Protein AF-X1BCP0-F1 (afdb_monomer_lite)

Sequence (50 aa):
MGKEIYGKIIGVIGTGKIGKAVIQKLSGMNVNILVYDIVTSKEISSLQNV

Foldseek 3Di:
DDDQQAAEEDEQEDPPPVSVVVVVVCVPRNYQYHYHYPPDDPVCVVSNDD

Structure (mmCIF, N/CA/C/O backbone):
data_AF-X1BCP0-F1
#
_entry.id   AF-X1BCP0-F1
#
loop_
_atom_site.group_PDB
_atom_site.id
_atom_site.type_symbol
_atom_site.label_atom_id
_atom_site.label_alt_id
_atom_site.label_comp_id
_atom_site.label_asym_id
_atom_site.label_entity_id
_atom_site.label_seq_id
_atom_site.pdbx_PDB_ins_code
_atom_site.Cartn_x
_atom_site.Cartn_y
_atom_site.Cartn_z
_atom_site.occupancy
_atom_site.B_iso_or_equiv
_atom_site.auth_seq_id
_atom_site.auth_comp_id
_atom_site.auth_asym_id
_atom_site.auth_atom_id
_atom_site.pdbx_PDB_model_num
ATOM 1 N N . MET A 1 1 ? -9.581 21.166 9.583 1.00 62.59 1 MET A N 1
ATOM 2 C CA . MET A 1 1 ? -10.417 19.991 9.921 1.00 62.59 1 MET A CA 1
ATOM 3 C C . MET A 1 1 ? -9.731 18.752 9.365 1.00 62.59 1 MET A C 1
ATOM 5 O O . MET A 1 1 ? -9.305 18.801 8.218 1.00 62.59 1 MET A O 1
ATOM 9 N N . GLY A 1 2 ? -9.556 17.700 10.168 1.00 85.44 2 GLY A N 1
ATOM 10 C CA . GLY A 1 2 ? -9.003 16.414 9.719 1.00 85.44 2 GLY A CA 1
ATOM 11 C C . GLY A 1 2 ? -10.108 15.455 9.274 1.00 85.44 2 GLY A C 1
ATOM 12 O O . GLY A 1 2 ? -11.265 15.640 9.652 1.00 85.44 2 GLY A O 1
ATOM 13 N N . LYS A 1 3 ? -9.763 14.449 8.467 1.00 84.44 3 LYS A N 1
ATOM 14 C CA . LYS A 1 3 ? -10.697 13.418 7.995 1.00 84.44 3 LYS A CA 1
ATOM 15 C C . LYS A 1 3 ? -10.170 12.047 8.401 1.00 84.44 3 LYS A C 1
ATOM 17 O O . LYS A 1 3 ? -8.999 11.754 8.182 1.00 84.44 3 LYS A O 1
ATOM 22 N N . GLU A 1 4 ? -11.026 11.241 9.010 1.00 90.62 4 GLU A N 1
ATOM 23 C CA . GLU A 1 4 ? -10.685 9.891 9.446 1.00 90.62 4 GLU A CA 1
ATOM 24 C C . GLU A 1 4 ? -10.645 8.927 8.256 1.00 90.62 4 GLU A C 1
ATOM 26 O O . GLU A 1 4 ? -11.482 8.995 7.350 1.00 90.62 4 GLU A O 1
ATOM 31 N N . ILE A 1 5 ? -9.655 8.033 8.261 1.00 90.50 5 ILE A N 1
ATOM 32 C CA . ILE A 1 5 ? -9.441 7.053 7.190 1.00 90.50 5 ILE A CA 1
ATOM 33 C C . ILE A 1 5 ? -9.834 5.627 7.590 1.00 90.50 5 ILE A C 1
ATOM 35 O O . ILE A 1 5 ? -9.821 4.748 6.735 1.00 90.50 5 ILE A O 1
ATOM 39 N N . TYR A 1 6 ? -10.213 5.397 8.849 1.00 91.62 6 TYR A N 1
ATOM 40 C CA . TYR A 1 6 ? -10.646 4.091 9.346 1.00 91.62 6 TYR A CA 1
ATOM 41 C C . TYR A 1 6 ? -11.785 3.518 8.485 1.00 91.62 6 TYR A C 1
ATOM 43 O O . TYR A 1 6 ? -12.759 4.213 8.173 1.00 91.62 6 TYR A O 1
ATOM 51 N N . GLY A 1 7 ? -11.639 2.265 8.046 1.00 89.44 7 GLY A N 1
ATOM 52 C CA . GLY A 1 7 ? -12.603 1.571 7.186 1.00 89.44 7 GLY A CA 1
ATOM 53 C C . GLY A 1 7 ? -12.760 2.159 5.776 1.00 89.44 7 GLY A C 1
ATOM 54 O O . GLY A 1 7 ? -13.655 1.749 5.037 1.00 89.44 7 GLY A O 1
ATOM 55 N N . LYS A 1 8 ? -11.935 3.140 5.382 1.00 92.06 8 LYS A N 1
ATOM 56 C CA . LYS A 1 8 ? -11.923 3.675 4.014 1.00 92.06 8 LYS A CA 1
ATOM 57 C C . LYS A 1 8 ? -11.045 2.824 3.107 1.00 92.06 8 LYS A C 1
ATOM 59 O O . LYS A 1 8 ? -1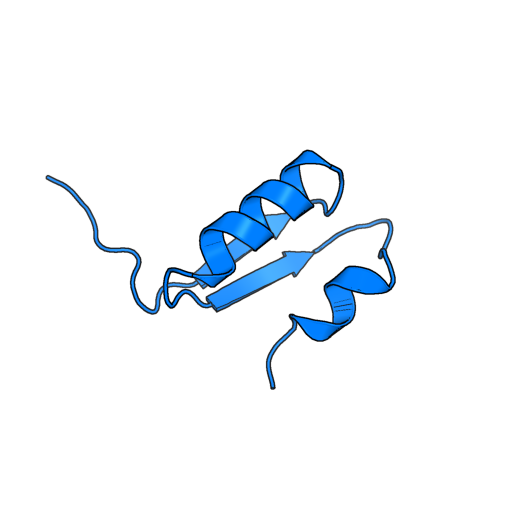0.194 2.061 3.558 1.00 92.06 8 LYS A O 1
ATOM 64 N N . ILE A 1 9 ? -11.264 2.995 1.808 1.00 91.94 9 ILE A N 1
ATOM 65 C CA . ILE A 1 9 ? -10.486 2.332 0.769 1.00 91.94 9 ILE A CA 1
ATOM 66 C C . ILE A 1 9 ? -9.329 3.237 0.343 1.00 91.94 9 ILE A C 1
ATOM 68 O O . ILE A 1 9 ? -9.541 4.410 0.032 1.00 91.94 9 ILE A O 1
ATOM 72 N N . ILE A 1 10 ? -8.121 2.680 0.286 1.00 90.94 10 ILE A N 1
ATOM 73 C CA . ILE A 1 10 ? -6.927 3.329 -0.258 1.00 90.94 10 ILE A CA 1
ATOM 74 C C . ILE A 1 10 ? -6.477 2.558 -1.496 1.00 90.94 10 ILE A C 1
ATOM 76 O O . ILE A 1 10 ? -6.129 1.382 -1.414 1.00 90.94 10 ILE A O 1
ATOM 80 N N . GLY A 1 11 ? -6.484 3.230 -2.646 1.00 90.81 11 GLY A N 1
ATOM 81 C CA . GLY A 1 11 ? -5.950 2.695 -3.895 1.00 90.81 11 GLY A CA 1
ATOM 82 C C . GLY A 1 11 ? -4.452 2.967 -4.023 1.00 90.81 11 GLY A C 1
ATOM 83 O O . GLY A 1 11 ? -4.019 4.112 -3.903 1.00 90.81 11 GLY A O 1
ATOM 84 N N . VAL A 1 12 ? -3.666 1.929 -4.297 1.00 88.94 12 VAL A N 1
ATOM 85 C CA . VAL A 1 12 ? -2.226 2.005 -4.560 1.00 88.94 12 VAL A CA 1
ATOM 86 C C . VAL A 1 12 ? -1.963 1.519 -5.982 1.00 88.94 12 VAL A C 1
ATOM 88 O O . VAL A 1 12 ? -2.268 0.377 -6.321 1.00 88.94 12 VAL A O 1
ATOM 91 N N . ILE A 1 13 ? -1.387 2.389 -6.813 1.00 89.12 13 ILE A N 1
ATOM 92 C CA . ILE A 1 13 ? -0.991 2.073 -8.188 1.00 89.12 13 ILE A CA 1
ATOM 93 C C . ILE A 1 13 ? 0.539 2.019 -8.242 1.00 89.12 13 ILE A C 1
ATOM 95 O O . ILE A 1 13 ? 1.207 3.029 -8.027 1.00 89.12 13 ILE A O 1
ATOM 99 N N . GLY A 1 14 ? 1.081 0.833 -8.514 1.00 84.44 14 GLY A N 1
ATOM 100 C CA . GLY A 1 14 ? 2.509 0.526 -8.490 1.00 84.44 14 GLY A CA 1
ATOM 101 C C . GLY A 1 14 ? 2.967 -0.072 -7.154 1.00 84.44 14 GLY A C 1
ATOM 102 O O . GLY A 1 14 ? 2.894 0.558 -6.100 1.00 84.44 14 GLY A O 1
ATOM 103 N N . THR A 1 15 ? 3.521 -1.284 -7.210 1.00 85.81 15 THR A N 1
ATOM 104 C CA . THR A 1 15 ? 4.063 -2.071 -6.084 1.00 85.81 15 THR A CA 1
ATOM 105 C C . THR A 1 15 ? 5.587 -2.124 -6.079 1.00 85.81 15 THR A C 1
ATOM 107 O O . THR A 1 15 ? 6.208 -3.067 -5.583 1.00 85.81 15 THR A O 1
ATOM 110 N N . GLY A 1 16 ? 6.220 -1.071 -6.600 1.00 84.50 16 GLY A N 1
ATOM 111 C CA . GLY A 1 16 ? 7.653 -0.852 -6.435 1.00 84.50 16 GLY A CA 1
ATOM 112 C C . GLY A 1 16 ? 8.043 -0.632 -4.965 1.00 84.50 16 GLY A C 1
ATOM 113 O O . GLY A 1 16 ? 7.231 -0.746 -4.047 1.00 84.50 16 GLY A O 1
ATOM 114 N N . LYS A 1 17 ? 9.299 -0.246 -4.720 1.00 87.12 17 LYS A N 1
ATOM 115 C CA . LYS A 1 17 ? 9.835 -0.048 -3.356 1.00 87.12 17 LYS A CA 1
ATOM 116 C C . LYS A 1 17 ? 8.969 0.883 -2.491 1.00 87.12 17 LYS A C 1
ATOM 118 O O . LYS A 1 17 ? 8.713 0.579 -1.331 1.00 87.12 17 LYS A O 1
ATOM 123 N N . ILE A 1 18 ? 8.49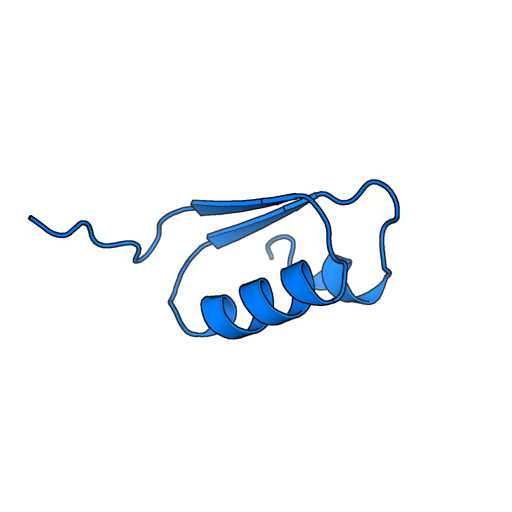5 1.989 -3.070 1.00 90.38 18 ILE A N 1
ATOM 124 C CA . ILE A 1 18 ? 7.654 2.968 -2.367 1.00 90.38 18 ILE A CA 1
ATOM 125 C C . ILE A 1 18 ? 6.263 2.390 -2.097 1.00 90.38 18 ILE A C 1
ATOM 127 O O . ILE A 1 18 ? 5.797 2.450 -0.963 1.00 90.38 18 ILE A O 1
ATOM 131 N N . GLY A 1 19 ? 5.626 1.786 -3.106 1.00 88.44 19 GLY A N 1
ATOM 132 C CA . GLY A 1 19 ? 4.295 1.192 -2.971 1.00 88.44 19 GLY A CA 1
ATOM 133 C C . GLY A 1 19 ? 4.244 0.139 -1.867 1.00 88.44 19 GLY A C 1
ATOM 134 O O . GLY A 1 19 ? 3.374 0.204 -1.002 1.00 88.44 19 GLY A O 1
ATOM 135 N N . LYS A 1 20 ? 5.241 -0.756 -1.815 1.00 88.06 20 LYS A N 1
ATOM 136 C CA . LYS A 1 20 ? 5.368 -1.746 -0.733 1.00 88.06 20 LYS A CA 1
ATOM 137 C C . LYS A 1 20 ? 5.484 -1.088 0.640 1.00 88.06 20 LYS A C 1
ATOM 139 O O . LYS A 1 20 ? 4.731 -1.447 1.537 1.00 88.06 20 LYS A O 1
ATOM 144 N N . ALA A 1 21 ? 6.365 -0.098 0.796 1.00 91.12 21 ALA A N 1
ATOM 145 C CA . ALA A 1 21 ? 6.542 0.597 2.071 1.00 91.12 21 ALA A CA 1
ATOM 146 C C . ALA A 1 21 ? 5.267 1.333 2.527 1.00 91.12 21 ALA A C 1
ATOM 148 O O . ALA A 1 21 ? 4.975 1.378 3.721 1.00 91.12 21 ALA A O 1
ATOM 149 N N . VAL A 1 22 ? 4.495 1.894 1.592 1.00 91.56 22 VAL A N 1
ATOM 150 C CA . VAL A 1 22 ? 3.206 2.538 1.887 1.00 91.56 22 VAL A CA 1
ATOM 151 C C . VAL A 1 22 ? 2.179 1.503 2.340 1.00 91.56 22 VAL A C 1
ATOM 153 O O . VAL A 1 22 ? 1.591 1.670 3.405 1.00 91.56 22 VAL A O 1
ATOM 156 N N . ILE A 1 23 ? 2.017 0.407 1.597 1.00 90.31 23 ILE A N 1
ATOM 157 C CA . ILE A 1 23 ? 1.102 -0.690 1.951 1.00 90.31 23 ILE A CA 1
ATOM 158 C C . ILE A 1 23 ? 1.427 -1.239 3.348 1.00 90.31 23 ILE A C 1
ATOM 160 O O . ILE A 1 23 ? 0.530 -1.416 4.167 1.00 90.31 23 ILE A O 1
ATOM 164 N N . GLN A 1 24 ? 2.712 -1.430 3.651 1.00 89.94 24 GLN A N 1
ATOM 165 C CA . GLN A 1 24 ? 3.184 -1.958 4.933 1.00 89.94 24 GLN A CA 1
ATOM 166 C C . GLN A 1 24 ? 2.920 -1.011 6.115 1.00 89.94 24 GLN A C 1
ATOM 168 O O . GLN A 1 24 ? 2.741 -1.457 7.242 1.00 89.94 24 GLN A O 1
ATOM 173 N N . LYS A 1 25 ? 2.883 0.305 5.877 1.00 90.50 25 LYS A N 1
ATOM 174 C CA . LYS A 1 25 ? 2.476 1.285 6.897 1.00 90.50 25 LYS A CA 1
ATOM 175 C C . LYS A 1 25 ? 0.960 1.315 7.073 1.00 90.50 25 LYS A C 1
ATOM 177 O O . LYS A 1 25 ? 0.473 1.445 8.192 1.00 90.50 25 LYS A O 1
ATOM 182 N N . LEU A 1 26 ? 0.221 1.183 5.973 1.00 89.88 26 LEU A N 1
ATOM 183 C CA . LEU A 1 26 ? -1.239 1.213 5.967 1.00 89.88 26 LEU A CA 1
ATOM 184 C C . LEU A 1 26 ? -1.867 -0.067 6.530 1.00 89.88 26 LEU A C 1
ATOM 186 O O . LEU A 1 26 ? -2.982 -0.006 7.042 1.00 89.88 26 LEU A O 1
ATOM 190 N N . SER A 1 27 ? -1.162 -1.203 6.508 1.00 85.06 27 SER A N 1
ATOM 191 C CA . SER A 1 27 ? -1.683 -2.479 7.018 1.00 85.06 27 SER A CA 1
ATOM 192 C C . SER A 1 27 ? -2.054 -2.443 8.506 1.00 85.06 27 SER A C 1
ATOM 194 O O . SER A 1 27 ? -2.880 -3.235 8.941 1.00 85.06 27 SER A O 1
ATOM 196 N N . GLY A 1 28 ? -1.484 -1.518 9.287 1.00 86.31 28 GLY A N 1
ATOM 197 C CA . GLY A 1 28 ? -1.835 -1.311 10.696 1.00 86.31 28 GLY A CA 1
ATOM 198 C C . GLY A 1 28 ? -2.979 -0.319 10.942 1.00 86.31 28 GLY A C 1
ATOM 199 O O . GLY A 1 28 ? -3.324 -0.081 12.094 1.00 86.31 28 GLY A O 1
ATOM 200 N N . MET A 1 29 ? -3.548 0.296 9.899 1.00 88.69 29 MET A N 1
ATOM 201 C CA . MET A 1 29 ? -4.482 1.425 10.035 1.00 88.69 29 MET A CA 1
ATOM 202 C C . MET A 1 29 ? -5.965 1.051 9.866 1.00 88.69 29 MET A C 1
ATOM 204 O O . MET A 1 29 ? -6.798 1.948 9.754 1.00 88.69 29 MET A O 1
ATOM 208 N N . ASN A 1 30 ? -6.315 -0.244 9.854 1.00 88.81 30 ASN A N 1
ATOM 209 C CA . ASN A 1 30 ? -7.694 -0.723 9.651 1.00 88.81 30 ASN A CA 1
ATOM 210 C C . ASN A 1 30 ? -8.369 -0.098 8.408 1.00 88.81 30 ASN A C 1
ATOM 212 O O . ASN A 1 30 ? -9.509 0.370 8.444 1.00 88.81 30 ASN A O 1
ATOM 216 N N . VAL A 1 31 ? -7.634 -0.068 7.299 1.00 91.31 31 VAL A N 1
ATOM 217 C CA . VAL A 1 31 ? -8.085 0.446 6.000 1.00 91.31 31 VAL A CA 1
ATOM 218 C C . VAL A 1 31 ? -8.125 -0.681 4.975 1.00 91.31 31 VAL A C 1
ATOM 220 O O . VAL A 1 31 ? -7.339 -1.625 5.054 1.00 91.31 31 VAL A O 1
ATOM 223 N N . ASN A 1 32 ? -9.001 -0.562 3.981 1.00 89.88 32 ASN A N 1
ATOM 224 C CA . ASN A 1 32 ? -9.059 -1.508 2.871 1.00 89.88 32 ASN A CA 1
ATOM 225 C C . ASN A 1 32 ? -8.101 -1.047 1.773 1.00 8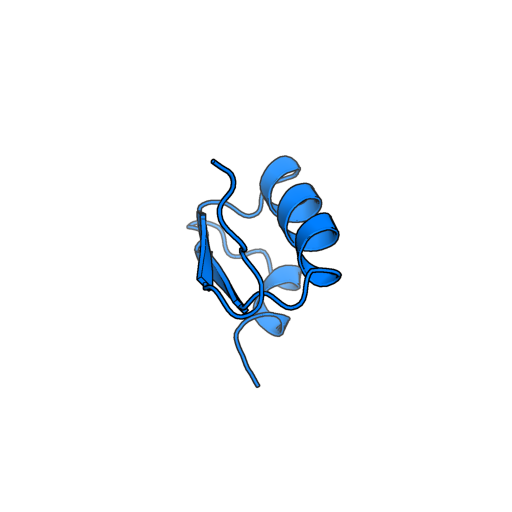9.88 32 ASN A C 1
ATOM 227 O O . ASN A 1 32 ? -8.263 0.038 1.219 1.00 89.88 32 ASN A O 1
ATOM 231 N N . ILE A 1 33 ? -7.103 -1.858 1.435 1.00 89.00 33 ILE A N 1
ATOM 232 C CA . ILE A 1 33 ? -6.085 -1.482 0.451 1.00 89.00 33 ILE A CA 1
ATOM 233 C C . ILE A 1 33 ? -6.391 -2.185 -0.873 1.00 89.00 33 ILE A C 1
ATOM 235 O O . ILE A 1 33 ? -6.406 -3.410 -0.944 1.00 89.00 33 ILE A O 1
ATOM 239 N N . LEU A 1 34 ? -6.613 -1.407 -1.932 1.00 88.94 34 LEU A N 1
ATOM 240 C CA . LEU A 1 34 ? -6.711 -1.917 -3.299 1.00 88.94 34 LEU A CA 1
ATOM 241 C C . LEU A 1 34 ? -5.396 -1.655 -4.010 1.00 88.94 34 LEU A C 1
ATOM 243 O O . LEU A 1 34 ? -4.930 -0.520 -4.042 1.00 88.94 34 LEU A O 1
ATOM 247 N N . VAL A 1 35 ? -4.807 -2.691 -4.595 1.00 86.44 35 VAL A N 1
ATOM 248 C CA . VAL A 1 35 ? -3.501 -2.576 -5.239 1.00 86.44 35 VAL A CA 1
ATOM 249 C C . VAL A 1 35 ? -3.580 -2.984 -6.701 1.00 86.44 35 VAL A C 1
ATOM 251 O O . VAL A 1 35 ? -4.119 -4.044 -7.023 1.00 86.44 35 VAL A O 1
ATOM 254 N N . TYR A 1 36 ? -3.009 -2.147 -7.567 1.00 84.88 36 TYR A N 1
ATOM 255 C CA . TYR A 1 36 ? -2.854 -2.391 -8.997 1.00 84.88 36 TYR A CA 1
ATOM 256 C C . TYR A 1 36 ? -1.401 -2.147 -9.413 1.00 84.88 36 TYR A C 1
ATOM 258 O O . TYR A 1 36 ? -0.826 -1.112 -9.089 1.00 84.88 36 TYR A O 1
ATOM 266 N N . ASP A 1 37 ? -0.794 -3.078 -10.142 1.00 82.56 37 ASP A N 1
ATOM 267 C CA . ASP A 1 37 ? 0.530 -2.906 -10.742 1.00 82.56 37 ASP A CA 1
ATOM 268 C C . ASP A 1 37 ? 0.560 -3.590 -12.109 1.00 82.56 37 ASP A C 1
ATOM 270 O O . ASP A 1 37 ? 0.025 -4.688 -12.265 1.00 82.56 37 ASP A O 1
ATOM 274 N N . ILE A 1 38 ? 1.200 -2.942 -13.082 1.00 75.38 38 ILE A N 1
ATOM 275 C CA . ILE A 1 38 ? 1.388 -3.463 -14.441 1.00 75.38 38 ILE A CA 1
ATOM 276 C C . ILE A 1 38 ? 2.335 -4.669 -14.405 1.00 75.38 38 ILE A C 1
ATOM 278 O O . ILE A 1 38 ? 2.144 -5.636 -15.140 1.00 75.38 38 ILE A O 1
ATOM 282 N N . VAL A 1 39 ? 3.341 -4.633 -13.524 1.00 69.94 39 VAL A N 1
ATOM 2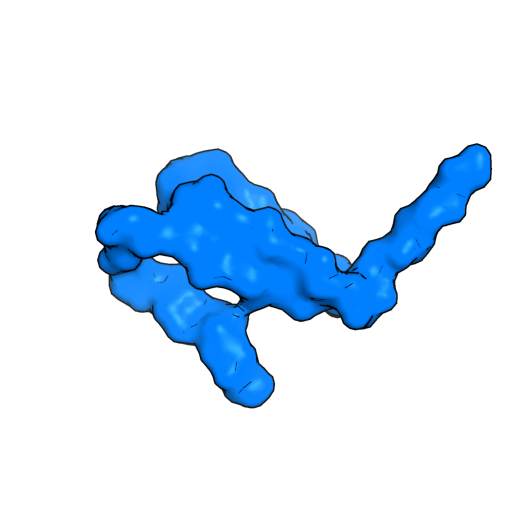83 C CA . VAL A 1 39 ? 4.263 -5.748 -13.290 1.00 69.94 39 VAL A CA 1
ATOM 284 C C . VAL A 1 39 ? 3.887 -6.379 -11.958 1.00 69.94 39 VAL A C 1
ATOM 286 O O . VAL A 1 39 ? 4.343 -5.961 -10.895 1.00 69.94 39 VAL A O 1
ATOM 289 N N . THR A 1 40 ? 2.999 -7.370 -11.996 1.00 60.53 40 THR A N 1
ATOM 290 C CA . THR A 1 40 ? 2.491 -8.007 -10.778 1.00 60.53 40 THR A CA 1
ATOM 291 C C . THR A 1 40 ? 3.617 -8.750 -10.057 1.00 60.53 40 THR A C 1
ATOM 293 O O . THR A 1 40 ? 4.029 -9.841 -10.455 1.00 60.53 40 THR A O 1
ATOM 296 N N . SER A 1 41 ? 4.124 -8.174 -8.966 1.00 59.47 41 SER A N 1
ATOM 297 C CA . SER A 1 41 ? 5.007 -8.902 -8.060 1.00 59.47 41 SER A CA 1
ATOM 298 C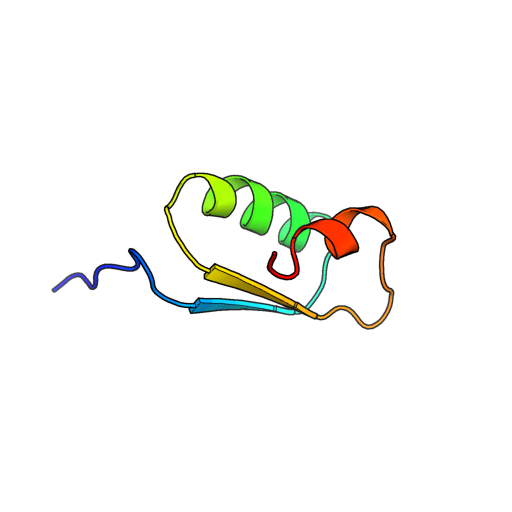 C . SER A 1 41 ? 4.170 -9.903 -7.251 1.00 59.47 41 SER A C 1
ATOM 300 O O . SER A 1 41 ? 3.228 -9.521 -6.557 1.00 59.47 41 SER A O 1
ATOM 302 N N . LYS A 1 42 ? 4.495 -11.203 -7.357 1.00 59.34 42 LYS A N 1
ATOM 303 C CA . LYS A 1 42 ? 3.764 -12.326 -6.719 1.00 59.34 42 LYS A CA 1
ATOM 304 C C . LYS A 1 42 ? 3.488 -12.120 -5.219 1.00 59.34 42 LYS A C 1
ATOM 306 O O . LYS A 1 42 ? 2.521 -12.662 -4.704 1.00 59.34 42 LYS A O 1
ATOM 311 N N . GLU A 1 43 ? 4.312 -11.322 -4.543 1.00 61.84 43 GLU A N 1
ATOM 312 C CA . GLU A 1 43 ? 4.213 -11.005 -3.112 1.00 61.84 43 GLU A CA 1
ATOM 313 C C . GLU A 1 43 ? 2.973 -10.195 -2.706 1.00 61.84 43 GLU A C 1
ATOM 315 O O . GLU A 1 43 ? 2.538 -10.317 -1.568 1.00 61.84 43 GLU A O 1
ATOM 320 N N . ILE A 1 44 ? 2.401 -9.359 -3.583 1.00 61.12 44 ILE A N 1
ATOM 321 C CA . ILE A 1 44 ? 1.299 -8.446 -3.199 1.00 61.12 44 ILE A CA 1
ATOM 322 C C . ILE A 1 44 ? -0.086 -9.039 -3.510 1.00 61.12 44 ILE A C 1
ATOM 324 O O . ILE A 1 44 ? -1.109 -8.534 -3.048 1.00 61.12 44 ILE A O 1
ATOM 328 N N . SER A 1 45 ? -0.136 -10.158 -4.237 1.00 54.81 45 SER A N 1
ATOM 329 C CA . SER A 1 45 ? -1.388 -10.826 -4.612 1.00 54.81 45 SER A CA 1
ATOM 330 C C . SER A 1 45 ? -2.204 -11.317 -3.410 1.00 54.81 45 SER A C 1
ATOM 332 O O . SER A 1 45 ? -3.408 -11.495 -3.540 1.00 54.81 45 SER A O 1
ATOM 334 N N . SER A 1 46 ? -1.580 -11.533 -2.249 1.00 53.81 46 SER A N 1
ATOM 335 C CA . SER A 1 46 ? -2.244 -12.038 -1.040 1.00 53.81 46 SER A CA 1
ATOM 336 C C . SER A 1 46 ? -2.964 -10.964 -0.216 1.00 53.81 46 SER A C 1
ATOM 338 O O . SER A 1 46 ? -3.603 -11.299 0.775 1.00 53.81 46 SER A O 1
ATOM 340 N N . LEU A 1 47 ? -2.851 -9.682 -0.588 1.00 57.28 47 LEU A N 1
ATOM 341 C CA . LEU A 1 47 ? -3.540 -8.569 0.086 1.00 57.28 47 LEU A CA 1
ATOM 342 C C . LEU A 1 47 ? -4.855 -8.174 -0.598 1.00 57.28 47 LEU A C 1
ATOM 344 O O . LEU A 1 47 ? -5.586 -7.328 -0.086 1.00 57.28 47 LEU A O 1
ATOM 348 N N . GLN A 1 48 ? -5.168 -8.776 -1.748 1.00 48.16 48 GLN A N 1
ATOM 349 C CA . GLN A 1 48 ? -6.458 -8.606 -2.402 1.00 48.16 48 GLN A CA 1
ATOM 350 C C . GLN A 1 48 ? -7.492 -9.480 -1.677 1.00 48.16 48 GLN A C 1
ATOM 352 O O . GLN A 1 48 ? -7.596 -10.660 -1.968 1.00 48.16 48 GLN A O 1
ATOM 357 N N . ASN A 1 49 ? -8.176 -8.877 -0.699 1.00 39.16 49 ASN A N 1
ATOM 358 C CA . ASN A 1 49 ? -9.393 -9.321 0.002 1.00 39.16 49 ASN A CA 1
ATOM 359 C C . ASN A 1 49 ? -9.673 -10.842 0.037 1.00 39.16 49 ASN A C 1
ATOM 361 O O . ASN A 1 49 ? -10.152 -11.415 -0.943 1.00 39.16 49 ASN A O 1
ATOM 365 N N . VAL A 1 50 ? -9.489 -11.440 1.222 1.00 39.72 50 VAL A N 1
ATOM 366 C CA . VAL A 1 50 ? -10.407 -12.486 1.718 1.00 39.72 50 VAL A CA 1
ATOM 367 C C . VAL A 1 50 ? -11.693 -11.805 2.174 1.00 39.72 50 VAL A C 1
ATOM 369 O O . VAL A 1 50 ? -11.572 -10.699 2.752 1.00 39.72 50 VAL A O 1
#

Secondary structure (DSSP, 8-state):
-----TT-EEEEE--SHHHHHHHHHHTTTT-EEEEE-SS--TTTGGGS--

Organism: NCBI:txid412755

InterPro domains:
  IPR006140 D-isomer specific 2-hydroxyacid dehydrogenase, NAD-binding domain [PF02826] (1-43)
  IPR029752 D-isomer specific 2-hydroxyacid dehydrogenase, NAD-binding domain conserved site 1 [PS00065] (10-37)
  IPR036291 NAD(P)-binding domain superfamily [SSF51735] (2-44)

Radius of gyration: 11.32 Å; chains: 1; bounding box: 22×32×25 Å

pLDDT: mean 79.86, std 15.09, range [39.16, 92.06]

=== Feature glossary ===
Each block in this record encodes a different view of the same protein. In brief:

Predicted aligned error. PAE(i, j) answers: if I align the predicted and true structures on residue i, how far off (in Å) do I expect residue j to be? A block-diagonal PAE matrix with low values on the blocks and high values off-diagonal is the signature of a multi-domain protein with confidently predicted domains but uncertain inter-domain orientation.

Contact-map, Ramachandran, and PAE plots. Plot images: a contact map (which residues are close in 3D, as an N×N binary image), a Ramachandran scatter (backbone torsion angles, revealing secondary-structure composition at a glance), and — for AlphaFold structures — a PAE heatmap (pairwise prediction confidence).

Backbone torsions (φ/ψ). φ (phi) and ψ (psi) are the two rotatable backbone dihedrals per residue: φ is the C(i-1)–N–Cα–C torsion, ψ is the N–Cα–C–N(i+1) torsion, both in degrees on (−180°, 180°]. α-helical residues cluster near (−60°, −45°); β-strand residues near (−120°, +130°). A Ramachandran plot is simply a scatter of (φ, ψ) for every residue.

Foldseek 3Di. A 3Di character summarizes, for each residue, the relative orientation of the Cα frame of its nearest spatial neighbor. Because it encodes fold topology rather than chemistry, 3Di alignments detect remote structural similarity that sequence alignment misses.

Radius of gyration, Cα contacts, bounding box. Three whole-structure scalars: the radius of gyration (RMS distance of Cα from centroid, in Å), the count of Cα–Cα contacts (pairs closer than 8 Å and separated by more than four residues in sequence — i.e. tertiary, not local, contacts), and the bounding-box dimensions. Together they distinguish compact globular folds from extended fibres or disordered chains.

Sequence. Sequence gives the chain of amino acids in standard one-letter code (A=alanine, C=cysteine, …, Y=tyrosine), read N→C. It is the only feature that is directly encoded by the gene; all structural features are derived from the folded form of this sequence.

mmCIF coordinates. Atomic coordinates in PDBx/mmCIF format — the same representation the Protein Data Bank distributes. Each line of the _atom_site loop places one backbone atom in Cartesian space (units: ångströms, origin: arbitrary).

Secondary structure (3-state, P-SEA). Three-state secondary structure (P-SEA) collapses the eight DSSP classes into helix (a), strand (b), and coil (c). P-SEA assigns these from Cα geometry alone — distances and angles — without requiring backbone oxygens, so it works on any Cα trace.

InterPro / GO / CATH / organism. Functional annotations link the protein to curated databases. InterPro entries identify conserved domains and families by matching the sequence against member-database signatures (Pfam, PROSITE, CDD, …). Gene Ontology (GO) terms describe molecular function, biological process, and cellular component in a controlled vocabulary. CATH places the structure in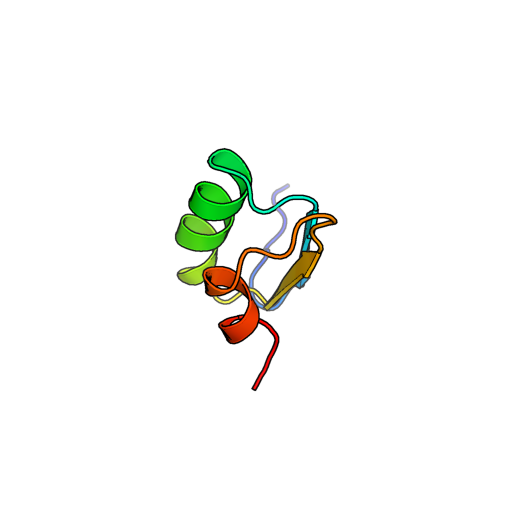 a hierarchical fold classification (Class/Architecture/Topology/Homologous-superfamily). The organism is the source species.

B-factor. B-factor (Debye–Waller factor) reflects atomic displacement in the crystal lattice. It is an experimental observable (units Å²), not a prediction; low values mean the atom is pinned down, high values mean it moves or is heterogeneous across the crystal.

Rendered structure images. Structure images are PyMOL renders from six orthogonal camera directions. Cartoon representation draws helices as coils and strands as arrows; sticks shows the backbone as bonds; surface shows the solvent-excluded envelope. Rainbow coloring maps sequence position to hue (blue→red, N→C); chain coloring assigns a distinct color per polypeptide.

Solvent-accessible surface area. Solvent-accessible surface area (SASA) is the area in Å² traced out by the centre of a 1.4 Å probe sphere (a water molecule) rolled over the protein's van der Waals surface (Shrake–Rupley / Lee–Richards construction). Buried residues have near-zero SASA; fully exposed residues can exceed 200 Å². The total SASA scales roughly with the number of surface residues.

Secondary structure (8-state, DSSP). The SS8 string is DSSP's per-residue secondary-structure call. α-helix (H) means an i→i+4 H-bond ladder; β-strand (E) means the residue participates in a β-sheet; 3₁₀ (G) and π (I) are tighter and wider helices; T/S are turns/bends; '-' is loop.

pLDDT. For AlphaFold models, the B-factor field carries pLDDT — the model's own estimate of local accuracy on a 0–100 scale. Regions with pLDDT<50 should be treated as essentially unmodeled; they often correspond to intrinsically disordered segments.

Nearest PDB structures. Nearest PDB neighbors are the top structural matches found by Foldseek when searching this structure against the entire Protein Data Bank. Each hit reports a TM-score (0 to 1; >0.5 almost always implies the same fold) and an E-value. These are *structural* homologs — they may share no detectable sequence similarity.